Protein AF-A0A359EIT4-F1 (afdb_monomer)

Mean predicted aligned error: 3.59 Å

Sequence (98 aa):
GARIDQSIILTDAIIESGAVLERVILDKRVRIGEQAQVGSASPQDALVMMGKNSIIPAGARLDPGVVINADVLATDFPSLHIKSNQIIEKTRRIRHDL

Secondary structure (DSSP, 8-state):
--EEES-EE-TT-EE-TT-EEESEEE-TT-EEPTT-EEE-S-TTSPPEEE-TT-EEPTT-EE-TT-EE-TT--GGG-SSSEEPTT-EE----------

pLDDT: mean 94.82, std 11.01, range [41.78, 98.88]

Structure (mmCIF, N/CA/C/O backbone):
data_AF-A0A359EIT4-F1
#
_entry.id   AF-A0A359EIT4-F1
#
loop_
_atom_site.group_PDB
_atom_site.id
_atom_site.type_symbol
_atom_site.label_atom_id
_atom_site.label_alt_id
_atom_site.label_comp_id
_atom_site.label_asym_id
_atom_site.label_entity_id
_atom_site.label_seq_id
_atom_site.pdbx_PDB_ins_code
_atom_site.Cartn_x
_atom_site.Cartn_y
_atom_site.Cartn_z
_atom_site.occupancy
_atom_site.B_iso_or_equiv
_atom_site.auth_seq_id
_atom_site.auth_comp_id
_atom_site.auth_asym_id
_atom_site.auth_atom_id
_atom_site.pdbx_PDB_m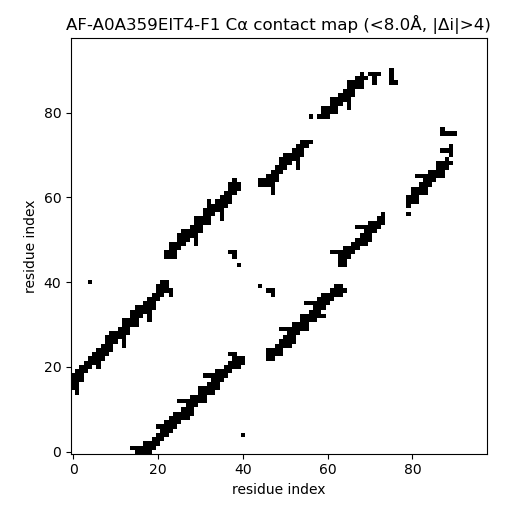odel_num
ATOM 1 N N . GLY A 1 1 ? -18.184 -5.245 -3.817 1.00 91.56 1 GLY A N 1
ATOM 2 C CA . GLY A 1 1 ? -17.805 -3.817 -3.688 1.00 91.56 1 GLY A CA 1
ATOM 3 C C . GLY A 1 1 ? -16.617 -3.689 -2.753 1.00 91.56 1 GLY A C 1
ATOM 4 O O . GLY A 1 1 ? -16.320 -4.671 -2.089 1.00 91.56 1 GLY A O 1
ATOM 5 N N . ALA A 1 2 ? -15.947 -2.536 -2.707 1.00 98.19 2 ALA A N 1
ATOM 6 C CA . ALA A 1 2 ? -14.786 -2.270 -1.843 1.00 98.19 2 ALA A CA 1
ATOM 7 C C . ALA A 1 2 ? -15.091 -1.139 -0.842 1.00 98.19 2 ALA A C 1
ATOM 9 O O . ALA A 1 2 ? -15.978 -0.323 -1.102 1.00 98.19 2 ALA A O 1
ATOM 10 N N . ARG A 1 3 ? -14.367 -1.085 0.283 1.00 98.56 3 ARG A N 1
ATOM 11 C CA . ARG A 1 3 ? -14.443 0.007 1.269 1.00 98.56 3 ARG A CA 1
ATOM 12 C C . ARG A 1 3 ? -13.165 0.836 1.214 1.00 98.56 3 ARG A C 1
ATOM 14 O O . ARG A 1 3 ? -12.074 0.286 1.313 1.00 98.56 3 ARG A O 1
ATOM 21 N N . ILE A 1 4 ? -13.316 2.147 1.074 1.00 98.56 4 ILE A N 1
ATOM 22 C CA . ILE A 1 4 ? -12.204 3.096 0.992 1.00 98.56 4 ILE A CA 1
ATOM 23 C C . ILE A 1 4 ? -12.506 4.233 1.961 1.00 98.56 4 ILE A C 1
ATOM 25 O O . ILE A 1 4 ? -13.573 4.839 1.864 1.00 98.56 4 ILE A O 1
ATOM 29 N N . ASP A 1 5 ? -11.585 4.513 2.876 1.00 98.38 5 ASP A N 1
ATOM 30 C CA . ASP A 1 5 ? -11.722 5.586 3.859 1.00 98.38 5 ASP A CA 1
ATOM 31 C C . ASP A 1 5 ? -10.420 6.386 4.005 1.00 98.38 5 ASP A C 1
ATOM 33 O O . ASP A 1 5 ? -9.318 5.830 3.956 1.00 98.38 5 ASP A O 1
ATOM 37 N N . GLN A 1 6 ? -10.553 7.709 4.138 1.00 98.25 6 GLN A N 1
ATOM 38 C CA . GLN A 1 6 ? -9.453 8.669 4.319 1.00 98.25 6 GLN A CA 1
ATOM 39 C C . GLN A 1 6 ? -8.258 8.463 3.364 1.00 98.25 6 GLN A C 1
ATOM 41 O O . GLN A 1 6 ? -7.102 8.554 3.773 1.00 98.25 6 GLN A O 1
ATOM 46 N N . SER A 1 7 ? -8.525 8.147 2.094 1.00 98.56 7 SER A N 1
ATOM 47 C CA . SER A 1 7 ? -7.505 7.705 1.134 1.00 98.56 7 SER A CA 1
ATOM 48 C C . SER A 1 7 ? -7.451 8.575 -0.119 1.00 98.56 7 SER A C 1
ATOM 50 O O . SER A 1 7 ? -8.452 9.161 -0.530 1.00 98.56 7 SER A O 1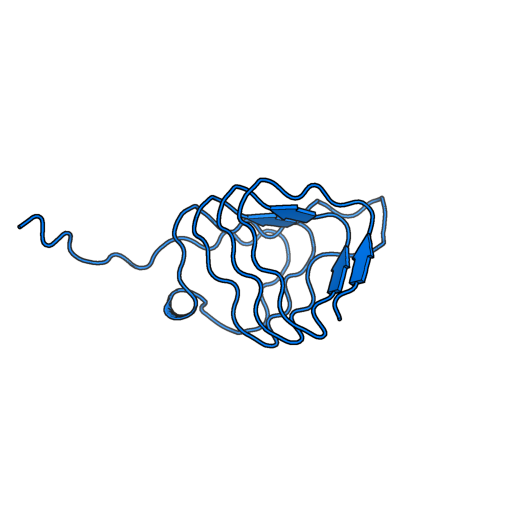
ATOM 52 N N . ILE A 1 8 ? -6.280 8.619 -0.754 1.00 98.75 8 ILE A N 1
ATOM 53 C CA . ILE A 1 8 ? -6.046 9.301 -2.030 1.00 98.75 8 ILE A CA 1
ATOM 54 C C . ILE A 1 8 ? -5.837 8.242 -3.109 1.00 98.75 8 ILE A C 1
ATOM 56 O O . ILE A 1 8 ? -4.925 7.423 -3.011 1.00 98.75 8 ILE A O 1
ATOM 60 N N . ILE A 1 9 ? -6.666 8.278 -4.150 1.00 98.62 9 ILE A N 1
ATOM 61 C CA . ILE A 1 9 ? -6.623 7.327 -5.263 1.00 98.62 9 ILE A CA 1
ATOM 62 C C . ILE A 1 9 ? -6.359 8.103 -6.554 1.00 98.62 9 ILE A C 1
ATOM 64 O O . ILE A 1 9 ? -7.181 8.926 -6.960 1.00 98.62 9 ILE A O 1
ATOM 68 N N . LEU A 1 10 ? -5.208 7.870 -7.188 1.00 98.75 10 LEU A N 1
ATOM 69 C CA . LEU A 1 10 ? -4.890 8.452 -8.493 1.00 98.75 10 LEU A CA 1
ATOM 70 C C . LEU A 1 10 ? -5.564 7.665 -9.631 1.00 98.75 10 LEU A C 1
ATOM 72 O O . LEU A 1 10 ? -6.227 6.646 -9.433 1.00 98.75 10 LEU A O 1
ATOM 76 N N . THR A 1 11 ? -5.430 8.183 -10.851 1.00 98.56 11 THR A N 1
ATOM 77 C CA . THR A 1 11 ? -6.160 7.710 -12.032 1.00 98.56 11 THR A CA 1
ATOM 78 C C . THR A 1 11 ? -5.842 6.262 -12.408 1.00 98.56 11 THR A C 1
ATOM 80 O O . THR A 1 11 ? -4.738 5.760 -12.191 1.00 98.56 11 THR A O 1
ATOM 83 N N . ASP A 1 12 ? -6.802 5.605 -13.057 1.00 98.62 12 ASP A N 1
ATOM 84 C CA . ASP A 1 12 ? -6.688 4.243 -13.598 1.00 98.62 12 ASP A CA 1
ATOM 85 C C . ASP A 1 12 ? -6.413 3.145 -12.553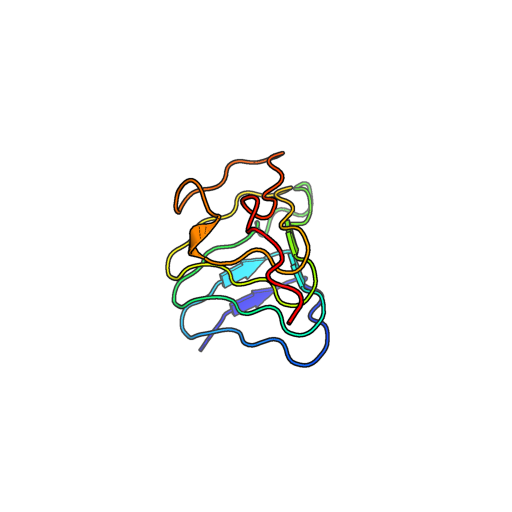 1.00 98.62 12 ASP A C 1
ATOM 87 O O . ASP A 1 12 ? -6.007 2.039 -12.913 1.00 98.62 12 ASP A O 1
ATOM 91 N N . ALA A 1 13 ? -6.609 3.424 -11.261 1.00 98.56 13 ALA A N 1
ATOM 92 C CA . ALA A 1 13 ? -6.529 2.397 -10.231 1.00 98.56 13 ALA A CA 1
ATOM 93 C C . ALA A 1 13 ? -7.681 1.386 -10.372 1.00 98.56 13 ALA A C 1
ATOM 95 O O . ALA A 1 13 ? -8.824 1.750 -10.654 1.00 98.56 13 ALA A O 1
ATOM 96 N N . ILE A 1 14 ? -7.385 0.108 -10.134 1.00 98.69 14 ILE A N 1
ATOM 97 C CA . ILE A 1 14 ? -8.378 -0.970 -10.088 1.00 98.69 14 ILE A CA 1
ATOM 98 C C . ILE A 1 14 ? -8.424 -1.492 -8.658 1.00 98.69 14 ILE A C 1
ATOM 100 O O . ILE A 1 14 ? -7.419 -1.982 -8.151 1.00 98.69 14 ILE A O 1
ATOM 104 N N . ILE A 1 15 ? -9.588 -1.407 -8.016 1.00 98.81 15 ILE A N 1
ATOM 105 C CA . ILE A 1 15 ? -9.801 -1.905 -6.654 1.00 98.81 15 ILE A CA 1
ATOM 106 C C . ILE A 1 15 ? -10.840 -3.020 -6.721 1.00 98.81 15 ILE A C 1
ATOM 108 O O . ILE A 1 15 ? -12.008 -2.776 -7.029 1.00 98.81 15 ILE A O 1
ATOM 112 N N . GLU A 1 16 ? -10.396 -4.255 -6.499 1.00 98.75 16 GLU A N 1
ATOM 113 C CA . GLU A 1 16 ? -11.244 -5.440 -6.609 1.00 98.75 16 GLU A CA 1
ATOM 114 C C . GLU A 1 16 ? -12.221 -5.587 -5.431 1.00 98.75 16 GLU A C 1
ATOM 116 O O . GLU A 1 16 ? -12.174 -4.869 -4.428 1.00 98.75 16 GLU A O 1
ATOM 121 N N . SER A 1 17 ? -13.172 -6.514 -5.573 1.00 98.69 17 SER A N 1
ATOM 122 C CA . SER A 1 17 ? -14.239 -6.715 -4.591 1.00 98.69 17 SER A CA 1
ATOM 123 C C . SER A 1 17 ? -13.687 -7.102 -3.213 1.00 98.69 17 SER A C 1
ATOM 125 O O . SER A 1 17 ? -12.666 -7.766 -3.091 1.00 98.69 17 SER A O 1
ATOM 127 N N . GLY A 1 18 ? -14.35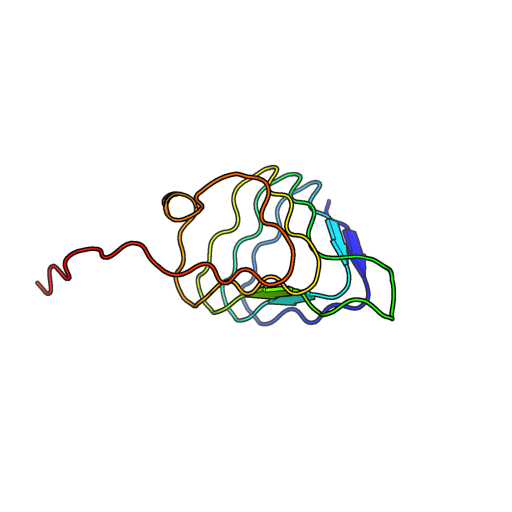9 -6.673 -2.147 1.00 98.69 18 GLY A N 1
ATOM 128 C CA . GLY A 1 18 ? -13.996 -7.003 -0.769 1.00 98.69 18 GLY A CA 1
ATOM 129 C C . GLY A 1 18 ? -12.737 -6.314 -0.242 1.00 98.69 18 GLY A C 1
ATOM 130 O O . GLY A 1 18 ? -12.458 -6.436 0.946 1.00 98.69 18 GLY A O 1
ATOM 131 N N . ALA A 1 19 ? -11.998 -5.573 -1.072 1.00 98.88 19 ALA A N 1
ATOM 132 C CA . ALA A 1 19 ? -10.843 -4.822 -0.604 1.00 98.88 19 ALA A CA 1
ATOM 133 C C . ALA A 1 19 ? -11.253 -3.734 0.406 1.00 98.88 19 ALA A C 1
ATOM 135 O O . ALA A 1 19 ? -12.286 -3.070 0.253 1.00 98.88 19 ALA A O 1
ATOM 136 N N . VAL A 1 20 ? -10.418 -3.550 1.426 1.00 98.81 20 VAL A N 1
ATOM 137 C CA . VAL A 1 20 ? -10.539 -2.531 2.470 1.00 98.81 20 VAL A CA 1
ATOM 138 C C . VAL A 1 20 ? -9.268 -1.694 2.470 1.00 98.81 20 VAL A C 1
ATOM 140 O O . VAL A 1 20 ? -8.183 -2.211 2.738 1.00 98.81 20 VAL A O 1
ATOM 143 N N . LEU A 1 21 ? -9.417 -0.405 2.180 1.00 98.81 21 LEU A N 1
ATOM 144 C CA . LEU A 1 21 ? -8.334 0.569 2.141 1.00 98.81 21 LEU A CA 1
ATOM 145 C C . LEU A 1 21 ? -8.608 1.678 3.153 1.00 98.81 21 LEU A C 1
ATOM 147 O O . LEU A 1 21 ? -9.586 2.414 3.021 1.00 98.81 21 LEU A O 1
ATOM 151 N N . GLU A 1 22 ? -7.738 1.806 4.145 1.00 98.75 22 GLU A N 1
ATOM 152 C CA . GLU A 1 22 ? -7.858 2.806 5.201 1.00 98.75 22 GLU A CA 1
ATOM 153 C C . GLU A 1 22 ? -6.558 3.602 5.265 1.00 98.75 22 GLU A C 1
ATOM 155 O O . GLU A 1 22 ? -5.494 3.060 5.565 1.00 98.75 22 GLU A O 1
ATOM 160 N N . ARG A 1 23 ? -6.646 4.900 4.959 1.00 98.31 23 ARG A N 1
ATOM 161 C CA . ARG A 1 23 ? -5.503 5.820 4.974 1.00 98.31 23 ARG A CA 1
ATOM 162 C C . ARG A 1 23 ? -4.354 5.387 4.056 1.00 98.31 23 ARG A C 1
ATOM 164 O O . ARG A 1 23 ? -3.209 5.203 4.479 1.00 98.31 23 ARG A O 1
ATOM 171 N N . VAL A 1 24 ? -4.669 5.254 2.769 1.00 98.75 24 VAL A N 1
ATOM 172 C CA . VAL A 1 24 ? -3.707 4.860 1.732 1.00 98.75 24 VAL A CA 1
ATOM 173 C C . VAL A 1 24 ? -3.522 5.947 0.678 1.00 98.75 24 VAL A C 1
ATOM 175 O O . VAL A 1 24 ? -4.421 6.753 0.427 1.00 98.75 24 VAL A O 1
ATOM 178 N N . ILE A 1 25 ? -2.364 5.936 0.020 1.00 98.81 25 ILE A N 1
ATOM 179 C CA . ILE A 1 25 ? -2.118 6.686 -1.213 1.00 98.81 25 ILE A CA 1
ATOM 180 C C . ILE A 1 25 ? -1.800 5.687 -2.321 1.00 98.81 25 ILE A C 1
ATOM 182 O O . ILE A 1 25 ? -0.776 5.002 -2.269 1.00 98.81 25 ILE A O 1
ATOM 186 N N . LEU A 1 26 ? -2.672 5.624 -3.327 1.00 98.69 26 LEU A N 1
ATOM 187 C CA . LEU A 1 26 ? -2.439 4.858 -4.547 1.00 98.69 26 LEU A CA 1
ATOM 188 C C . LEU A 1 26 ? -2.038 5.808 -5.669 1.00 98.69 26 LEU A C 1
ATOM 190 O O . LEU A 1 26 ? -2.804 6.710 -6.001 1.00 98.69 26 LEU A O 1
ATOM 194 N N . ASP A 1 27 ? -0.874 5.587 -6.274 1.00 98.75 27 ASP A N 1
ATOM 195 C CA . ASP A 1 27 ? -0.492 6.238 -7.528 1.00 98.75 27 ASP A CA 1
ATOM 196 C C . ASP A 1 27 ? -1.282 5.638 -8.717 1.00 98.75 27 ASP A C 1
ATOM 198 O O . ASP A 1 27 ? -2.146 4.769 -8.569 1.00 98.75 27 ASP A O 1
ATOM 202 N N . LYS A 1 28 ? -1.024 6.122 -9.930 1.00 98.62 28 LYS A N 1
ATOM 203 C CA . LYS A 1 28 ? -1.737 5.709 -11.136 1.00 98.62 28 LYS A CA 1
ATOM 204 C C . LYS A 1 28 ? -1.563 4.224 -11.451 1.00 98.62 28 LYS A C 1
ATOM 206 O O . LYS A 1 28 ? -0.463 3.675 -11.338 1.00 98.62 28 LYS A O 1
ATOM 211 N N . ARG A 1 29 ? -2.628 3.595 -11.956 1.00 98.69 29 ARG A N 1
ATOM 212 C CA . ARG A 1 29 ? -2.629 2.196 -12.439 1.00 98.69 29 ARG A CA 1
ATOM 213 C C . ARG A 1 29 ? -2.259 1.151 -11.381 1.00 98.69 29 ARG A C 1
ATOM 215 O O . ARG A 1 29 ? -1.830 0.053 -11.731 1.00 98.69 29 ARG A O 1
ATOM 222 N N . VAL A 1 30 ? -2.395 1.478 -10.098 1.00 98.88 30 VAL A N 1
ATOM 223 C CA . VAL A 1 30 ? -2.266 0.488 -9.023 1.00 98.88 30 VAL A CA 1
ATOM 224 C C . VAL A 1 30 ? -3.449 -0.479 -9.083 1.00 98.88 30 VAL A C 1
ATOM 226 O O . VAL A 1 30 ? -4.594 -0.054 -9.256 1.00 98.88 30 VAL A O 1
ATOM 229 N N . ARG A 1 31 ? -3.188 -1.779 -8.923 1.00 98.88 31 ARG A N 1
ATOM 230 C CA . ARG A 1 31 ? -4.227 -2.806 -8.787 1.00 98.88 31 ARG A CA 1
ATOM 231 C C . ARG A 1 31 ? -4.234 -3.360 -7.369 1.00 98.88 31 ARG A C 1
ATOM 233 O O . ARG A 1 31 ? -3.226 -3.892 -6.912 1.00 98.88 31 ARG A O 1
ATOM 240 N N . ILE A 1 32 ? -5.383 -3.284 -6.710 1.00 98.88 32 ILE A N 1
ATOM 241 C CA . ILE A 1 32 ? -5.640 -3.905 -5.412 1.00 98.88 32 ILE A CA 1
ATOM 242 C C . ILE A 1 32 ? -6.431 -5.190 -5.633 1.00 98.88 32 ILE A C 1
ATOM 244 O O . ILE A 1 32 ? -7.538 -5.135 -6.172 1.00 98.88 32 ILE A O 1
ATOM 248 N N . GLY A 1 33 ? -5.860 -6.323 -5.226 1.00 98.81 33 GLY A N 1
ATOM 249 C CA . GLY A 1 33 ? -6.496 -7.633 -5.326 1.00 98.81 33 GLY A CA 1
ATOM 250 C C . GLY A 1 33 ? -7.698 -7.817 -4.395 1.00 98.81 33 GLY A C 1
ATOM 251 O O . GLY A 1 33 ? -7.860 -7.110 -3.397 1.00 98.81 33 GLY A O 1
ATOM 252 N N . GLU A 1 34 ? -8.538 -8.795 -4.725 1.00 98.81 34 GLU A N 1
ATOM 253 C CA . GLU A 1 34 ? -9.748 -9.138 -3.978 1.00 98.81 34 GLU A CA 1
ATOM 254 C C . GLU A 1 34 ? -9.453 -9.372 -2.488 1.00 98.81 34 GLU A C 1
ATOM 256 O O . GLU A 1 34 ? -8.444 -9.982 -2.138 1.00 98.81 34 GLU A O 1
ATOM 261 N N . GLN A 1 35 ? -10.335 -8.909 -1.598 1.00 98.75 35 GLN A N 1
ATOM 262 C CA . GLN A 1 35 ? -10.223 -9.098 -0.140 1.00 98.75 35 GLN A CA 1
ATOM 263 C C . GLN A 1 35 ? -8.927 -8.555 0.508 1.00 98.75 35 GLN A C 1
ATOM 265 O O . GLN A 1 35 ? -8.634 -8.894 1.659 1.00 98.75 35 GLN A O 1
ATOM 270 N N . ALA A 1 36 ? -8.130 -7.733 -0.187 1.00 98.81 36 ALA A N 1
ATOM 271 C CA . ALA A 1 36 ? -6.941 -7.121 0.406 1.00 98.81 36 ALA A CA 1
ATOM 272 C C . ALA A 1 36 ? -7.320 -6.146 1.541 1.00 98.81 36 ALA A C 1
ATOM 274 O O . ALA A 1 36 ? -8.299 -5.408 1.439 1.00 98.81 36 ALA A O 1
ATOM 275 N N . GLN A 1 37 ? -6.535 -6.131 2.617 1.00 98.81 37 GLN A N 1
ATOM 276 C CA . GLN A 1 37 ? -6.702 -5.275 3.794 1.00 98.81 37 GLN A CA 1
ATOM 277 C C . GLN A 1 37 ? -5.464 -4.395 3.942 1.00 98.81 37 GLN A C 1
ATOM 279 O O . GLN A 1 37 ? -4.365 -4.897 4.176 1.00 98.81 37 GLN A O 1
ATOM 284 N N . VAL A 1 38 ? -5.619 -3.086 3.781 1.00 98.69 38 VAL A N 1
ATOM 285 C CA . VAL A 1 38 ? -4.482 -2.173 3.664 1.00 98.69 38 VAL A CA 1
ATOM 286 C C . VAL A 1 38 ? -4.656 -0.979 4.585 1.00 98.69 38 VAL A C 1
ATOM 288 O O . VAL A 1 38 ? -5.641 -0.247 4.483 1.00 98.69 38 VAL A O 1
ATOM 291 N N . GLY A 1 39 ? -3.633 -0.744 5.403 1.00 98.31 39 GLY A N 1
ATOM 292 C CA . GLY A 1 39 ? -3.566 0.392 6.305 1.00 98.31 39 GLY A CA 1
ATOM 293 C C . GLY A 1 39 ? -4.400 0.184 7.565 1.00 98.31 39 GLY A C 1
ATOM 294 O O . GLY A 1 39 ? -4.503 -0.930 8.078 1.00 98.31 39 GLY A O 1
ATOM 295 N N . SER A 1 40 ? -4.908 1.284 8.113 1.00 97.44 40 SER A N 1
ATOM 296 C CA . SER A 1 40 ? -5.603 1.326 9.403 1.00 97.44 40 SER A CA 1
ATOM 297 C C . SER A 1 40 ? -6.432 2.600 9.517 1.00 97.44 40 SER A C 1
ATOM 299 O O . SER A 1 40 ? -6.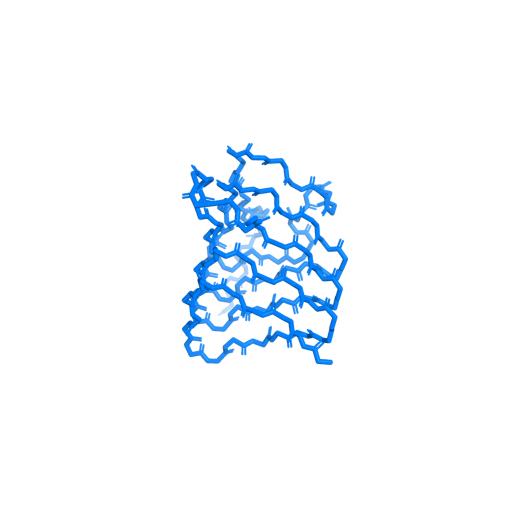001 3.672 9.083 1.00 97.44 40 SER A O 1
ATOM 301 N N . ALA A 1 41 ? -7.598 2.498 10.156 1.00 95.31 41 ALA A N 1
ATOM 302 C CA . ALA A 1 41 ? -8.457 3.634 10.486 1.00 95.31 41 ALA A CA 1
ATOM 303 C C . ALA A 1 41 ? -7.863 4.587 11.549 1.00 95.31 41 ALA A C 1
ATOM 305 O O . ALA A 1 41 ? -8.365 5.698 11.721 1.00 95.31 41 ALA A O 1
ATOM 306 N N . SER A 1 42 ? -6.807 4.187 12.268 1.00 96.56 42 SER A N 1
ATOM 307 C CA . SER A 1 42 ? -6.151 5.029 13.279 1.00 96.56 42 SER A CA 1
ATOM 308 C C . SER A 1 42 ? -5.508 6.269 12.635 1.00 96.56 42 SER A C 1
ATOM 310 O O . SER A 1 42 ? -4.617 6.137 11.788 1.00 96.56 42 SER A O 1
ATOM 312 N N . PRO A 1 43 ? -5.885 7.496 13.046 1.00 93.38 43 PRO A N 1
ATOM 313 C CA . PRO A 1 43 ? -5.276 8.717 12.520 1.00 93.38 43 PRO A CA 1
ATOM 314 C C . PRO A 1 43 ? -3.790 8.861 12.869 1.00 93.38 43 PRO A C 1
ATOM 316 O O . PRO A 1 43 ? -3.082 9.609 12.196 1.00 93.38 43 PRO A O 1
ATOM 319 N N . GLN A 1 44 ? -3.330 8.174 13.921 1.00 95.94 44 GLN A N 1
ATOM 320 C CA . GLN A 1 44 ? -1.946 8.215 14.399 1.00 95.94 44 GLN A CA 1
ATOM 321 C C . GLN A 1 44 ? -1.012 7.328 13.570 1.00 95.94 44 GLN A C 1
ATOM 323 O O . GLN A 1 44 ? 0.205 7.508 13.618 1.00 95.94 44 GLN A O 1
ATOM 328 N N . ASP A 1 45 ? -1.565 6.386 12.809 1.00 96.25 45 ASP A N 1
ATOM 329 C CA . ASP A 1 45 ? -0.773 5.429 12.051 1.00 96.25 45 ASP A CA 1
ATOM 330 C C . ASP A 1 45 ? -0.181 6.078 10.787 1.00 96.25 45 ASP A C 1
ATOM 332 O O . ASP A 1 45 ? -0.718 7.039 10.232 1.00 96.25 45 ASP A O 1
ATOM 336 N N . ALA A 1 46 ? 0.932 5.558 10.272 1.00 97.31 46 ALA A N 1
ATOM 337 C CA . ALA A 1 46 ? 1.494 6.032 9.006 1.00 97.31 46 ALA A CA 1
ATOM 338 C C . ALA A 1 46 ? 0.631 5.594 7.805 1.00 97.31 46 ALA A C 1
ATOM 340 O O . ALA A 1 46 ? -0.020 4.551 7.845 1.00 97.31 46 ALA A O 1
ATOM 341 N N . LEU A 1 47 ? 0.632 6.380 6.725 1.00 98.19 47 LEU A N 1
ATOM 342 C CA . LEU A 1 47 ? -0.051 6.003 5.483 1.00 98.19 47 LEU A CA 1
ATOM 343 C C . LEU A 1 47 ? 0.632 4.791 4.839 1.00 98.19 47 LEU A C 1
ATOM 345 O O . LEU A 1 47 ? 1.856 4.665 4.900 1.00 98.19 47 LEU A O 1
ATOM 349 N N . VAL A 1 48 ? -0.144 3.942 4.166 1.00 98.69 48 VAL A N 1
ATOM 350 C CA . VAL A 1 48 ? 0.416 2.983 3.200 1.00 98.69 48 VAL A CA 1
ATOM 351 C C . VAL A 1 48 ? 0.529 3.673 1.845 1.00 98.69 48 VAL A C 1
ATOM 353 O O . VAL A 1 48 ? -0.436 4.280 1.376 1.00 98.69 48 VAL A O 1
ATOM 356 N N . MET A 1 49 ? 1.695 3.588 1.207 1.00 98.69 49 MET A N 1
ATOM 357 C CA . MET A 1 49 ? 1.956 4.242 -0.081 1.00 98.69 49 MET A CA 1
ATOM 358 C C . MET A 1 49 ? 2.245 3.211 -1.166 1.00 98.69 49 MET A C 1
ATOM 360 O O . MET A 1 49 ? 3.049 2.305 -0.954 1.00 98.69 49 MET A O 1
ATOM 364 N N . MET A 1 50 ? 1.622 3.362 -2.336 1.00 98.69 50 MET A N 1
ATOM 365 C CA . MET A 1 50 ? 1.796 2.442 -3.462 1.00 98.69 50 MET A CA 1
ATOM 366 C C . MET A 1 50 ? 2.128 3.189 -4.747 1.00 98.69 50 MET A C 1
ATOM 368 O O . MET A 1 50 ? 1.347 4.012 -5.222 1.00 98.69 50 MET A O 1
ATOM 372 N N . GLY A 1 51 ? 3.292 2.881 -5.314 1.00 98.62 51 GLY A N 1
ATOM 373 C CA . GLY A 1 51 ? 3.781 3.474 -6.551 1.00 98.62 51 GLY A CA 1
ATOM 374 C C . GLY A 1 51 ? 3.071 2.945 -7.796 1.00 98.62 51 GLY A C 1
ATOM 375 O O . GLY A 1 51 ? 2.466 1.868 -7.782 1.00 98.62 51 GLY A O 1
ATOM 376 N N . LYS A 1 52 ? 3.181 3.705 -8.894 1.00 98.44 52 LYS A N 1
ATOM 377 C CA . LYS A 1 52 ? 2.518 3.416 -10.175 1.00 98.44 52 LYS A CA 1
ATOM 378 C C . LYS A 1 52 ? 2.663 1.960 -10.628 1.00 98.44 52 LYS A C 1
ATOM 380 O O . LYS A 1 52 ? 3.718 1.356 -10.441 1.00 98.44 52 LYS A O 1
ATOM 385 N N . ASN A 1 53 ? 1.639 1.438 -11.304 1.00 98.38 53 ASN A N 1
ATOM 386 C CA . ASN A 1 53 ? 1.601 0.085 -11.885 1.00 98.38 53 ASN A CA 1
ATOM 387 C C . ASN A 1 53 ? 1.842 -1.075 -10.892 1.00 98.38 53 ASN A C 1
ATOM 389 O O . ASN A 1 53 ? 2.077 -2.201 -11.334 1.00 98.38 53 ASN A O 1
ATOM 393 N N . SER A 1 54 ? 1.844 -0.833 -9.577 1.00 98.62 54 SER A N 1
ATOM 394 C CA . SER A 1 54 ? 2.021 -1.915 -8.607 1.00 98.62 54 SER A CA 1
ATOM 395 C C . SER A 1 54 ? 0.768 -2.793 -8.510 1.00 98.62 54 SER A C 1
ATOM 397 O O . SER A 1 54 ? -0.357 -2.331 -8.715 1.00 98.62 54 SER A O 1
ATOM 399 N N . ILE A 1 55 ? 0.968 -4.080 -8.223 1.00 98.75 55 ILE A N 1
ATOM 400 C CA . ILE A 1 55 ? -0.098 -5.075 -8.082 1.00 98.75 55 ILE A CA 1
ATOM 401 C C . ILE A 1 55 ? -0.033 -5.664 -6.678 1.00 98.75 55 ILE A C 1
ATOM 403 O O . ILE A 1 55 ? 0.892 -6.409 -6.353 1.00 98.75 55 ILE A O 1
ATOM 407 N N . ILE A 1 56 ? -1.044 -5.362 -5.870 1.00 98.69 56 ILE A N 1
ATOM 408 C CA . ILE A 1 56 ? -1.216 -5.924 -4.534 1.00 98.69 56 ILE A CA 1
ATOM 409 C C . ILE A 1 56 ? -1.960 -7.261 -4.654 1.00 98.69 56 ILE A C 1
ATOM 411 O O . ILE A 1 56 ? -3.040 -7.286 -5.254 1.00 98.69 56 ILE A O 1
ATOM 415 N N . PRO A 1 57 ? -1.419 -8.369 -4.114 1.00 98.75 57 PRO A N 1
ATOM 416 C CA . PRO A 1 57 ? -2.058 -9.679 -4.195 1.00 98.75 57 PRO A CA 1
ATOM 417 C C . PRO A 1 57 ? -3.450 -9.717 -3.549 1.00 98.75 57 PRO A C 1
ATOM 419 O O . PRO A 1 57 ? -3.726 -8.995 -2.588 1.00 98.75 57 PRO A O 1
ATOM 422 N N . ALA A 1 58 ? -4.306 -10.622 -4.028 1.00 98.75 58 ALA A N 1
ATOM 423 C CA . ALA A 1 58 ? -5.565 -10.935 -3.359 1.00 98.75 58 ALA A CA 1
ATOM 424 C C . ALA A 1 58 ? -5.310 -11.450 -1.930 1.00 98.75 58 ALA A C 1
ATOM 426 O O . ALA A 1 58 ? -4.368 -12.206 -1.686 1.00 98.75 58 ALA A O 1
ATOM 427 N N . GLY A 1 59 ? -6.137 -11.013 -0.981 1.00 98.75 59 GLY A N 1
ATOM 428 C CA . GLY A 1 59 ? -6.030 -11.353 0.437 1.00 98.75 59 GLY A CA 1
ATOM 429 C C . GLY A 1 59 ? -4.805 -10.772 1.153 1.00 98.75 59 GLY A C 1
ATOM 430 O O . GLY A 1 59 ? -4.575 -11.116 2.312 1.00 98.75 59 GLY A O 1
ATOM 431 N N . ALA A 1 60 ? -4.012 -9.911 0.502 1.00 98.81 60 ALA A N 1
ATOM 432 C CA . ALA A 1 60 ? -2.851 -9.297 1.138 1.00 98.81 60 ALA A CA 1
ATOM 433 C C . ALA A 1 60 ? -3.262 -8.407 2.321 1.00 98.81 60 ALA A C 1
ATOM 435 O O . ALA A 1 60 ? -4.239 -7.664 2.243 1.00 98.81 60 ALA A O 1
ATOM 436 N N . ARG A 1 61 ? -2.481 -8.453 3.400 1.00 98.88 61 ARG A N 1
ATOM 437 C CA . ARG A 1 61 ? -2.559 -7.577 4.567 1.00 98.88 6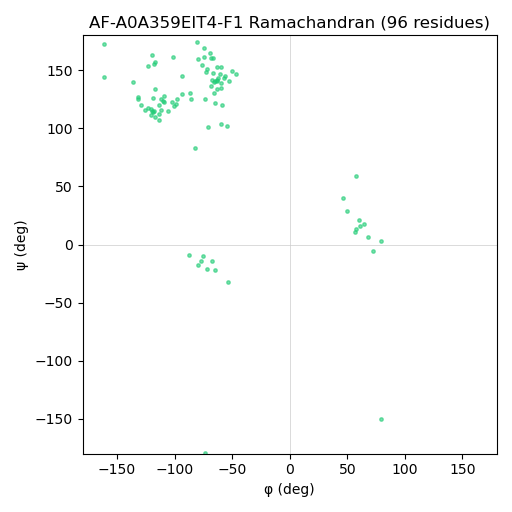1 ARG A CA 1
ATOM 438 C C . ARG A 1 61 ? -1.323 -6.690 4.604 1.00 98.88 61 ARG A C 1
ATOM 440 O O . ARG A 1 61 ? -0.214 -7.198 4.762 1.00 98.88 61 ARG A O 1
ATOM 447 N N . LEU A 1 62 ? -1.506 -5.383 4.471 1.00 98.81 62 LEU A N 1
ATOM 448 C CA . LEU A 1 62 ? -0.421 -4.409 4.570 1.00 98.81 62 LEU A CA 1
ATOM 449 C C . LEU A 1 62 ? -0.643 -3.558 5.813 1.00 98.81 62 LEU A C 1
ATOM 451 O O . LEU A 1 62 ? -1.602 -2.786 5.871 1.00 98.81 62 LEU A O 1
ATOM 455 N N . ASP A 1 63 ? 0.239 -3.717 6.794 1.00 98.69 63 ASP A N 1
ATOM 456 C CA . ASP A 1 63 ? 0.199 -2.917 8.011 1.00 98.69 63 ASP A CA 1
ATOM 457 C C . ASP A 1 63 ? 0.525 -1.440 7.700 1.00 98.69 63 ASP A C 1
ATOM 459 O O . ASP A 1 63 ? 1.133 -1.124 6.668 1.00 98.69 63 ASP A O 1
ATOM 463 N N . PRO A 1 64 ? 0.164 -0.501 8.587 1.00 98.44 64 PRO A N 1
ATOM 464 C CA . PRO A 1 64 ? 0.460 0.911 8.380 1.00 98.44 64 PRO A CA 1
ATOM 465 C C . PRO A 1 64 ? 1.949 1.206 8.179 1.00 98.44 64 PRO A C 1
ATOM 467 O O . PRO A 1 64 ? 2.812 0.575 8.797 1.00 98.44 64 PRO A O 1
ATOM 470 N N . GLY A 1 65 ? 2.255 2.190 7.330 1.00 98.19 65 GLY A N 1
ATOM 471 C CA . GLY A 1 65 ? 3.627 2.603 7.012 1.00 98.19 65 GLY A CA 1
ATOM 472 C C . GLY A 1 65 ? 4.370 1.713 6.013 1.00 98.19 65 GLY A C 1
ATOM 473 O O . GLY A 1 65 ? 5.543 1.963 5.746 1.00 98.19 65 GLY A O 1
ATOM 474 N N . VAL A 1 66 ? 3.726 0.682 5.458 1.00 98.69 66 VAL A N 1
ATOM 475 C CA . VAL A 1 66 ? 4.290 -0.085 4.339 1.00 98.69 66 VAL A CA 1
ATOM 476 C C . VAL A 1 66 ? 4.390 0.790 3.086 1.00 98.69 66 VAL A C 1
ATOM 478 O O . VAL A 1 66 ? 3.476 1.555 2.765 1.00 98.69 66 VAL A O 1
ATOM 481 N N . VAL A 1 67 ? 5.490 0.644 2.348 1.00 98.69 67 VAL A N 1
ATOM 482 C CA . VAL A 1 67 ? 5.694 1.301 1.051 1.00 98.69 67 VAL A CA 1
ATOM 483 C C . VAL A 1 67 ? 5.876 0.252 -0.036 1.00 98.69 67 VAL A C 1
ATOM 485 O O . VAL A 1 67 ? 6.744 -0.612 0.055 1.00 98.69 67 VAL A O 1
ATOM 488 N N . ILE A 1 68 ? 5.068 0.337 -1.087 1.00 98.62 68 ILE A N 1
ATOM 489 C CA . ILE A 1 68 ? 5.177 -0.494 -2.284 1.00 98.62 68 ILE A CA 1
ATOM 490 C C . ILE A 1 68 ? 5.752 0.371 -3.401 1.00 98.62 68 ILE A C 1
ATOM 492 O O . ILE A 1 68 ? 5.118 1.334 -3.835 1.00 98.62 68 ILE A O 1
ATOM 496 N N . ASN A 1 69 ? 6.954 0.046 -3.874 1.00 98.38 69 ASN A N 1
ATOM 497 C CA . ASN A 1 69 ? 7.579 0.800 -4.956 1.00 98.38 69 ASN A CA 1
ATOM 498 C C . ASN A 1 69 ? 6.859 0.596 -6.300 1.00 98.38 69 ASN A C 1
ATOM 500 O O . ASN A 1 69 ? 6.047 -0.312 -6.491 1.00 98.38 69 ASN A O 1
ATOM 504 N N . ALA A 1 70 ? 7.162 1.480 -7.252 1.00 97.50 70 ALA A N 1
ATOM 505 C CA . ALA A 1 70 ? 6.596 1.419 -8.594 1.00 97.50 70 ALA A CA 1
ATOM 506 C C . ALA A 1 70 ? 6.870 0.070 -9.278 1.00 97.50 70 ALA A C 1
ATOM 508 O O . ALA A 1 70 ? 7.946 -0.510 -9.134 1.00 97.50 70 ALA A O 1
ATOM 509 N N . ASP A 1 71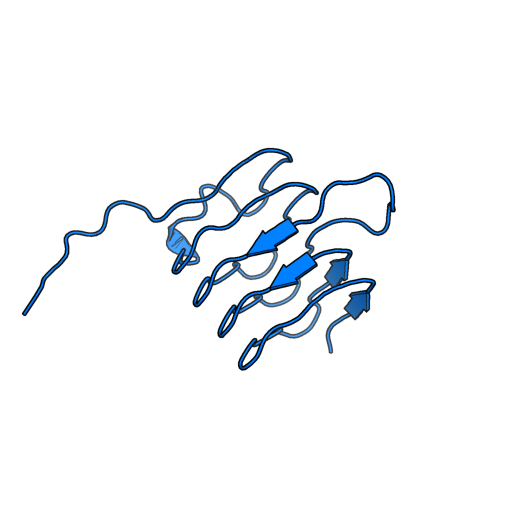 ? 5.884 -0.390 -10.045 1.00 97.00 71 ASP A N 1
ATOM 510 C CA . ASP A 1 71 ? 5.850 -1.623 -10.832 1.00 97.00 71 ASP A CA 1
ATOM 511 C C . ASP A 1 71 ? 6.268 -2.904 -10.073 1.00 97.00 71 ASP A C 1
ATOM 513 O O . ASP A 1 71 ? 6.786 -3.848 -10.672 1.00 97.00 71 ASP A O 1
ATOM 517 N N . VAL A 1 72 ? 6.047 -2.934 -8.754 1.00 98.00 72 VAL A N 1
ATOM 518 C CA . VAL A 1 72 ? 6.068 -4.162 -7.946 1.00 98.00 72 VAL A CA 1
ATOM 519 C C . VAL A 1 72 ? 4.915 -5.059 -8.379 1.00 98.00 72 VAL A C 1
ATOM 521 O O . VAL A 1 72 ? 3.766 -4.625 -8.454 1.00 98.00 72 VAL A O 1
ATOM 524 N N . LEU A 1 73 ? 5.209 -6.324 -8.646 1.00 97.50 73 LEU A N 1
ATOM 525 C CA . LEU A 1 73 ? 4.222 -7.317 -9.045 1.00 97.50 73 LEU A CA 1
ATOM 526 C C . LEU A 1 73 ? 3.857 -8.215 -7.864 1.00 97.50 73 LEU A C 1
ATOM 528 O O . LEU A 1 73 ? 4.623 -8.354 -6.915 1.00 97.50 73 LEU A O 1
ATOM 532 N N . ALA A 1 74 ? 2.716 -8.902 -7.954 1.00 97.12 74 ALA A N 1
ATOM 533 C CA . ALA A 1 74 ? 2.260 -9.814 -6.902 1.00 97.12 7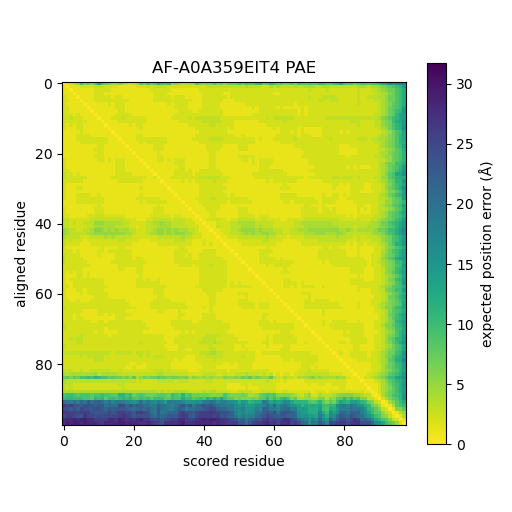4 ALA A CA 1
ATOM 534 C C . ALA A 1 74 ? 3.313 -10.879 -6.524 1.00 97.12 74 ALA A C 1
ATOM 536 O O . ALA A 1 74 ? 3.418 -11.267 -5.368 1.00 97.12 74 ALA A O 1
ATOM 537 N N . THR A 1 75 ? 4.132 -11.315 -7.486 1.00 96.19 75 THR A N 1
ATOM 538 C CA . THR A 1 75 ? 5.211 -12.296 -7.275 1.00 96.19 75 THR A CA 1
ATOM 539 C C . THR A 1 75 ? 6.443 -11.732 -6.560 1.00 96.19 75 THR A C 1
ATOM 541 O O . THR A 1 75 ? 7.342 -12.498 -6.239 1.00 96.19 75 THR A O 1
ATOM 544 N N . ASP A 1 76 ? 6.537 -10.414 -6.376 1.00 96.69 76 ASP A N 1
ATOM 545 C CA . ASP A 1 76 ? 7.635 -9.774 -5.640 1.00 96.69 76 ASP A CA 1
ATOM 546 C C . ASP A 1 76 ? 7.346 -9.701 -4.126 1.00 96.69 76 ASP A C 1
ATOM 548 O O . ASP A 1 76 ? 8.232 -9.373 -3.339 1.00 96.69 76 ASP A O 1
ATOM 552 N N . PHE A 1 77 ? 6.119 -10.023 -3.696 1.00 97.19 77 PHE A N 1
ATOM 553 C CA . PHE A 1 77 ? 5.752 -10.044 -2.283 1.00 97.19 77 PHE A CA 1
ATOM 554 C C . PHE A 1 77 ? 6.369 -11.267 -1.584 1.00 97.19 77 PHE A C 1
ATOM 556 O O . PHE A 1 77 ? 6.108 -12.398 -1.997 1.00 97.19 77 PHE A O 1
ATOM 563 N N . PRO A 1 78 ? 7.129 -11.086 -0.486 1.00 95.62 78 PRO A N 1
ATOM 564 C CA . PRO A 1 78 ? 7.725 -12.201 0.254 1.00 95.62 78 PRO A CA 1
ATOM 565 C C . PRO A 1 78 ? 6.686 -13.010 1.045 1.00 95.62 78 PRO A C 1
ATOM 567 O O . PRO A 1 78 ? 6.933 -14.155 1.417 1.00 95.62 78 PRO A O 1
ATOM 570 N N . SER A 1 79 ? 5.529 -12.412 1.336 1.00 97.69 79 SER A N 1
ATOM 571 C CA . SER A 1 79 ? 4.363 -13.065 1.928 1.00 97.69 79 SER A CA 1
ATOM 572 C C . SER A 1 79 ? 3.111 -12.210 1.696 1.00 97.69 79 SER A C 1
ATOM 574 O O . SER A 1 79 ? 3.213 -11.071 1.241 1.00 97.69 79 SER A O 1
ATOM 576 N N . LEU A 1 80 ? 1.930 -12.729 2.045 1.00 98.38 80 LEU A N 1
ATOM 577 C CA . LEU A 1 80 ? 0.688 -11.950 1.995 1.00 98.38 80 LEU A CA 1
ATOM 578 C C . LEU A 1 80 ? 0.531 -10.974 3.167 1.00 98.38 80 LEU A C 1
ATOM 580 O O . LEU A 1 80 ? -0.317 -10.099 3.072 1.00 98.38 80 LEU A O 1
ATOM 584 N N . HIS A 1 81 ? 1.311 -11.082 4.249 1.00 98.62 81 HIS A N 1
ATOM 585 C CA . HIS A 1 81 ? 1.261 -10.124 5.360 1.00 98.62 81 HIS A CA 1
ATOM 586 C C . HIS A 1 81 ? 2.569 -9.344 5.449 1.00 98.62 81 HIS A C 1
ATOM 588 O O . HIS A 1 81 ? 3.599 -9.868 5.873 1.00 98.62 81 HIS A O 1
ATOM 594 N N . ILE A 1 82 ? 2.521 -8.073 5.064 1.00 98.62 82 ILE A N 1
ATOM 595 C CA . ILE A 1 82 ? 3.661 -7.163 5.148 1.00 98.62 82 ILE A CA 1
ATOM 596 C C . ILE A 1 82 ? 3.514 -6.311 6.405 1.00 98.62 82 ILE A C 1
ATOM 598 O O . ILE A 1 82 ? 2.515 -5.610 6.573 1.00 98.62 82 ILE A O 1
ATOM 602 N N . LYS A 1 83 ? 4.512 -6.392 7.289 1.00 98.19 83 LYS A N 1
ATOM 603 C CA . LYS A 1 83 ? 4.519 -5.653 8.555 1.00 98.19 83 LYS A CA 1
ATOM 604 C C . LYS A 1 83 ? 4.929 -4.197 8.366 1.00 98.19 83 LYS A C 1
ATOM 606 O O . LYS A 1 83 ? 5.607 -3.861 7.396 1.00 98.19 83 LYS A O 1
ATOM 611 N N . SER A 1 84 ? 4.570 -3.358 9.335 1.00 96.94 84 SER A N 1
ATOM 612 C CA . SER A 1 84 ? 4.913 -1.934 9.350 1.00 96.94 84 SER A CA 1
ATOM 613 C C . SER A 1 84 ? 6.400 -1.675 9.106 1.00 96.94 84 SER A C 1
ATOM 615 O O . SER A 1 84 ? 7.260 -2.462 9.511 1.00 96.94 84 SER A O 1
ATOM 617 N N . ASN A 1 85 ? 6.691 -0.526 8.491 1.00 88.38 85 ASN A N 1
ATOM 618 C CA . ASN A 1 85 ? 8.037 -0.039 8.160 1.00 88.38 85 ASN A CA 1
ATOM 619 C C . ASN A 1 85 ? 8.817 -0.900 7.149 1.00 88.38 85 ASN A C 1
ATOM 621 O O . ASN A 1 85 ? 10.037 -0.775 7.050 1.00 88.38 85 ASN A O 1
ATOM 625 N N . GLN A 1 8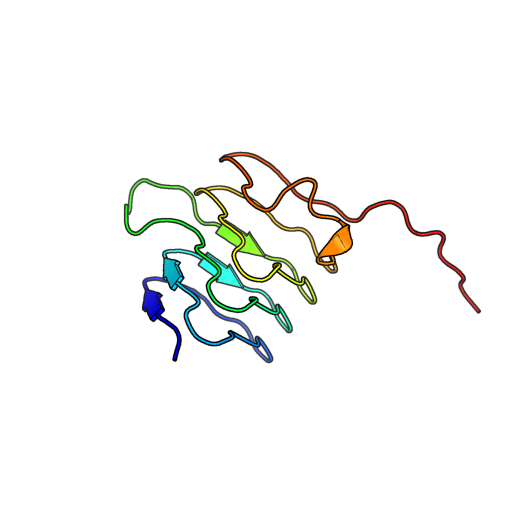6 ? 8.139 -1.766 6.393 1.00 97.75 86 GLN A N 1
ATOM 626 C CA . GLN A 1 86 ? 8.751 -2.487 5.279 1.00 97.75 86 GLN A CA 1
ATOM 627 C C . GLN A 1 86 ? 8.542 -1.757 3.953 1.00 97.75 86 GLN A C 1
ATOM 629 O O . GLN A 1 86 ? 7.490 -1.168 3.698 1.00 97.75 86 GLN A O 1
ATOM 634 N N . ILE A 1 87 ? 9.555 -1.853 3.093 1.00 98.06 87 ILE A N 1
ATOM 635 C CA . ILE A 1 87 ? 9.510 -1.395 1.707 1.00 98.06 87 ILE A CA 1
ATOM 636 C C . ILE A 1 87 ? 9.568 -2.632 0.816 1.00 98.06 87 ILE A C 1
ATOM 638 O O . ILE A 1 87 ? 10.485 -3.445 0.946 1.00 98.06 87 ILE A O 1
ATOM 642 N N . ILE A 1 88 ? 8.594 -2.778 -0.079 1.00 97.94 88 ILE A N 1
ATOM 643 C CA . ILE A 1 88 ? 8.596 -3.819 -1.106 1.00 97.94 88 ILE A CA 1
ATOM 644 C C . ILE A 1 88 ? 9.115 -3.213 -2.400 1.00 97.94 88 ILE A C 1
ATOM 646 O O . ILE A 1 88 ? 8.598 -2.209 -2.896 1.00 97.94 88 ILE A O 1
ATOM 650 N N . GLU A 1 89 ? 10.141 -3.846 -2.952 1.00 95.50 89 GLU A N 1
ATOM 651 C CA . GLU A 1 89 ? 10.773 -3.463 -4.206 1.00 95.50 89 GLU A CA 1
ATOM 652 C C . GLU A 1 89 ? 10.662 -4.597 -5.220 1.00 95.50 89 GLU A C 1
ATOM 654 O O . GLU A 1 89 ? 10.409 -5.750 -4.871 1.00 95.50 89 GLU A O 1
ATOM 659 N N . LYS A 1 90 ? 10.869 -4.278 -6.499 1.00 90.81 90 LYS A N 1
ATOM 660 C CA . LYS A 1 90 ? 10.896 -5.292 -7.552 1.00 90.81 90 LYS A CA 1
ATOM 661 C C . LYS A 1 90 ? 11.998 -6.309 -7.283 1.00 90.81 90 LYS A C 1
ATOM 663 O O . LYS A 1 90 ? 13.159 -5.939 -7.092 1.00 90.81 90 LYS A O 1
ATOM 668 N N . THR A 1 91 ? 11.677 -7.588 -7.438 1.00 82.19 91 THR A N 1
ATOM 669 C CA . THR A 1 91 ? 12.715 -8.607 -7.595 1.00 82.19 91 THR A CA 1
ATOM 670 C C . THR A 1 91 ? 13.475 -8.303 -8.886 1.00 82.19 91 THR A C 1
ATOM 672 O O . THR A 1 91 ? 12.848 -8.001 -9.905 1.00 82.19 91 THR A O 1
ATOM 675 N N . ARG A 1 92 ? 14.817 -8.335 -8.873 1.00 70.88 92 ARG A N 1
ATOM 676 C CA . ARG A 1 92 ? 15.638 -8.055 -10.067 1.00 70.88 92 ARG A CA 1
ATOM 677 C C . ARG A 1 92 ? 15.218 -8.966 -11.222 1.00 70.88 92 ARG A C 1
ATOM 679 O O . ARG A 1 92 ? 15.605 -10.128 -11.280 1.00 70.88 92 ARG A O 1
ATOM 686 N N . ARG A 1 93 ? 14.453 -8.424 -12.165 1.00 66.56 93 ARG A N 1
ATOM 687 C CA . ARG A 1 93 ? 14.173 -9.054 -13.454 1.00 66.56 93 ARG A CA 1
ATOM 688 C C . ARG A 1 93 ? 15.193 -8.520 -14.440 1.00 66.56 93 ARG A C 1
ATOM 690 O O . ARG A 1 93 ? 15.413 -7.311 -14.512 1.00 66.56 93 ARG A O 1
ATOM 697 N N . ILE A 1 94 ? 15.847 -9.424 -15.160 1.00 60.44 94 ILE A N 1
ATOM 698 C CA . ILE A 1 94 ? 16.756 -9.055 -16.242 1.00 60.44 94 ILE A CA 1
ATOM 699 C C . ILE A 1 94 ? 15.927 -8.259 -17.249 1.00 60.44 94 ILE A C 1
ATOM 701 O O . ILE A 1 94 ? 14.940 -8.775 -17.775 1.00 60.44 94 ILE A O 1
ATOM 705 N N . ARG A 1 95 ? 16.311 -7.003 -17.492 1.00 53.50 95 ARG A N 1
ATOM 706 C CA . ARG A 1 95 ? 15.815 -6.250 -18.640 1.00 53.50 95 ARG A CA 1
ATOM 707 C C . ARG A 1 95 ? 16.223 -7.017 -19.895 1.00 53.50 95 ARG A C 1
ATOM 709 O O . ARG A 1 95 ? 17.395 -7.015 -20.255 1.00 53.50 95 ARG A O 1
ATOM 716 N N . HIS A 1 96 ? 15.279 -7.722 -20.510 1.00 51.53 96 HIS A N 1
ATOM 717 C CA . HIS A 1 96 ? 15.382 -8.034 -21.928 1.00 51.53 96 HIS A CA 1
ATOM 718 C C . HIS A 1 96 ? 14.883 -6.791 -22.648 1.00 51.53 96 HIS A C 1
ATOM 720 O O . HIS A 1 96 ? 13.699 -6.668 -22.949 1.00 51.53 96 HIS A O 1
ATOM 726 N N . ASP A 1 97 ? 15.783 -5.829 -22.810 1.00 54.31 97 ASP A N 1
ATOM 727 C CA . ASP A 1 97 ? 15.571 -4.751 -23.761 1.00 54.31 97 ASP A CA 1
ATOM 728 C C . ASP A 1 97 ? 15.729 -5.412 -25.151 1.00 54.31 97 ASP A C 1
ATOM 730 O O . ASP A 1 97 ? 16.845 -5.762 -25.540 1.00 54.31 97 ASP A O 1
ATOM 734 N N . LEU A 1 98 ? 14.600 -5.714 -25.811 1.00 41.78 98 LEU A N 1
ATOM 735 C CA . LEU A 1 98 ? 14.514 -6.112 -27.226 1.00 41.78 98 LEU A CA 1
ATOM 736 C C . LEU A 1 98 ? 14.359 -4.868 -28.103 1.00 41.78 98 LEU A C 1
ATOM 738 O O . LEU A 1 98 ? 13.598 -3.962 -27.688 1.00 41.78 98 LEU A O 1
#

Solvent-accessible surface area (backbone atoms only — not comparable to full-atom values): 4960 Å² total; per-residue (Å²): 103,62,49,77,41,84,57,48,77,39,62,75,50,45,76,31,47,56,17,38,40,18,30,33,40,38,31,40,42,22,35,40,23,40,47,17,40,36,31,46,84,54,88,87,55,49,54,20,40,36,28,38,52,16,36,45,44,60,58,20,34,35,32,37,34,22,36,38,38,57,58,19,45,53,87,44,51,94,56,55,67,44,57,58,75,39,73,47,54,60,64,92,68,82,82,79,84,124

Nearest PDB structures (foldseek):
  4n6b-assembly1_E  TM=5.794E-01  e=8.114E-02  Glycine max
  3d8v-assembly1_A  TM=4.307E-01  e=1.415E-01  Mycobacterium tuberculosis
  4m99-assembly1_B  TM=4.436E-01  e=2.334E-01  Neisseria gonorrhoeae FA 1090
  9mh4-assembly1_A  TM=4.574E-01  e=2.041E+00  Klebsiella aerogenes KCTC 2190
  1j2z-assembly1_A  TM=2.995E-01  e=4.808E-01  Helicobacter pylori

Radius of gyration: 12.81 Å; Cα contacts (8 Å, |Δi|>4): 269; chains: 1; bounding box: 35×22×42 Å

Foldseek 3Di:
DEAAECEAAEELEAEDALHYHAQEYEYHQEYHAANEYEEDVDPPFAYEYAAANEYQYHNAYEYTQEYEYHNHYNVQDPDSYHDHPYYGDHDDDPPPPD